Protein AF-A0A497GTL0-F1 (afdb_monomer)

Structure (mmCIF, N/CA/C/O backbone):
data_AF-A0A497GTL0-F1
#
_entry.id   AF-A0A497GTL0-F1
#
loop_
_atom_site.group_PDB
_atom_site.id
_atom_site.type_symbol
_atom_site.label_atom_id
_atom_site.label_alt_id
_atom_site.label_comp_id
_atom_site.label_asym_id
_atom_site.label_entity_id
_atom_sit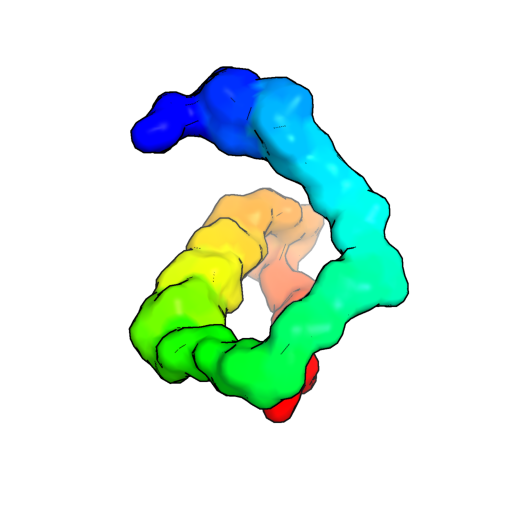e.label_seq_id
_atom_site.pdbx_PDB_ins_code
_atom_site.Cartn_x
_atom_site.Cartn_y
_atom_site.Cartn_z
_atom_site.occupancy
_atom_site.B_iso_or_equiv
_atom_site.auth_seq_id
_atom_site.auth_comp_id
_atom_site.auth_asym_id
_atom_site.auth_atom_id
_atom_site.pdbx_PDB_model_num
ATOM 1 N N . MET A 1 1 ? -16.209 -3.982 -4.965 1.00 86.06 1 MET A N 1
ATOM 2 C CA . MET A 1 1 ? -15.645 -2.712 -5.445 1.00 86.06 1 MET A CA 1
ATOM 3 C C . MET A 1 1 ? -14.649 -3.023 -6.541 1.00 86.06 1 MET A C 1
ATOM 5 O O . MET A 1 1 ? -13.820 -3.907 -6.341 1.00 86.06 1 MET A O 1
ATOM 9 N N . ASP A 1 2 ? -14.760 -2.355 -7.683 1.00 97.38 2 ASP A N 1
ATOM 10 C CA . ASP A 1 2 ? -13.756 -2.439 -8.749 1.00 97.38 2 ASP A CA 1
ATOM 11 C C . ASP A 1 2 ? -12.628 -1.407 -8.547 1.00 97.38 2 ASP A C 1
ATOM 13 O O . ASP A 1 2 ? -12.685 -0.560 -7.652 1.00 97.38 2 ASP A O 1
ATOM 17 N N . VAL A 1 3 ? -11.579 -1.472 -9.373 1.00 96.94 3 VAL A N 1
ATOM 18 C CA . VAL A 1 3 ? -10.414 -0.574 -9.264 1.00 96.94 3 VAL A CA 1
ATOM 19 C C . VAL A 1 3 ? -10.800 0.899 -9.460 1.00 96.94 3 VAL A C 1
ATOM 21 O O . VAL A 1 3 ? -10.314 1.770 -8.737 1.00 96.94 3 VAL A O 1
ATOM 24 N N . PHE A 1 4 ? -11.693 1.206 -10.402 1.00 98.31 4 PHE A N 1
ATOM 25 C CA . PHE A 1 4 ? -12.083 2.587 -10.701 1.00 98.31 4 PHE A CA 1
ATOM 26 C C . PHE A 1 4 ? -12.952 3.192 -9.600 1.00 98.31 4 PHE A C 1
ATOM 28 O O . PHE A 1 4 ? -12.868 4.388 -9.314 1.00 98.31 4 PHE A O 1
ATOM 35 N N . GLU A 1 5 ? -13.813 2.393 -8.987 1.00 98.25 5 GLU A N 1
ATOM 36 C CA . GLU A 1 5 ? -14.583 2.763 -7.810 1.00 98.25 5 GLU A CA 1
ATOM 37 C C . GLU A 1 5 ? -13.657 2.993 -6.609 1.00 98.25 5 GLU A C 1
ATOM 39 O O . GLU A 1 5 ? -13.757 4.042 -5.970 1.00 98.25 5 GLU A O 1
ATOM 44 N N . ALA A 1 6 ? -12.686 2.104 -6.365 1.00 97.19 6 ALA A N 1
ATOM 45 C CA . ALA A 1 6 ? -11.696 2.249 -5.294 1.00 97.19 6 ALA A CA 1
ATOM 46 C C . ALA A 1 6 ? -10.929 3.574 -5.381 1.00 97.19 6 ALA A C 1
ATOM 48 O O . ALA A 1 6 ? -10.844 4.325 -4.407 1.00 97.19 6 ALA A O 1
ATOM 49 N N . ILE A 1 7 ? -10.425 3.900 -6.573 1.00 97.69 7 ILE A N 1
ATOM 50 C CA . ILE A 1 7 ? -9.663 5.128 -6.820 1.00 97.69 7 ILE A CA 1
ATOM 51 C C . ILE A 1 7 ? -10.530 6.375 -6.586 1.00 97.69 7 ILE A C 1
ATOM 53 O O . ILE A 1 7 ? -10.091 7.317 -5.922 1.00 97.69 7 ILE A O 1
ATOM 57 N N . ARG A 1 8 ? -11.768 6.393 -7.100 1.00 98.12 8 ARG A N 1
ATOM 58 C CA . ARG A 1 8 ? -12.668 7.561 -7.011 1.00 98.12 8 ARG A CA 1
ATOM 59 C C . ARG A 1 8 ? -13.222 7.793 -5.606 1.00 98.12 8 ARG A C 1
ATOM 61 O O . ARG A 1 8 ? -13.479 8.937 -5.216 1.00 98.12 8 ARG A O 1
ATOM 68 N N . THR A 1 9 ? -13.445 6.721 -4.854 1.00 98.19 9 THR A N 1
ATOM 69 C CA . THR A 1 9 ? -14.067 6.790 -3.525 1.00 98.19 9 THR A CA 1
ATOM 70 C C . THR A 1 9 ? -13.056 6.998 -2.404 1.00 98.19 9 THR A C 1
ATOM 72 O O . THR A 1 9 ? -13.419 7.579 -1.382 1.00 98.19 9 THR A O 1
ATOM 75 N N . ARG A 1 10 ? -11.778 6.636 -2.595 1.00 97.69 10 ARG A N 1
ATOM 76 C CA . ARG A 1 10 ? -10.717 6.853 -1.600 1.00 97.69 10 ARG A CA 1
ATOM 77 C C . ARG A 1 10 ? -10.635 8.326 -1.164 1.00 97.69 10 ARG A C 1
ATOM 79 O O . ARG A 1 10 ? -10.706 9.257 -1.972 1.00 97.69 10 ARG A O 1
ATOM 86 N N . ARG A 1 11 ? -10.464 8.545 0.143 1.00 98.00 11 ARG A N 1
ATOM 87 C CA . ARG A 1 11 ? -10.316 9.859 0.794 1.00 98.00 11 ARG A CA 1
ATOM 88 C C . ARG A 1 11 ? -9.080 9.877 1.688 1.00 98.00 11 ARG A C 1
ATOM 90 O O . ARG A 1 11 ? -8.609 8.832 2.125 1.00 98.00 11 ARG A O 1
ATOM 97 N N . SER A 1 12 ? -8.547 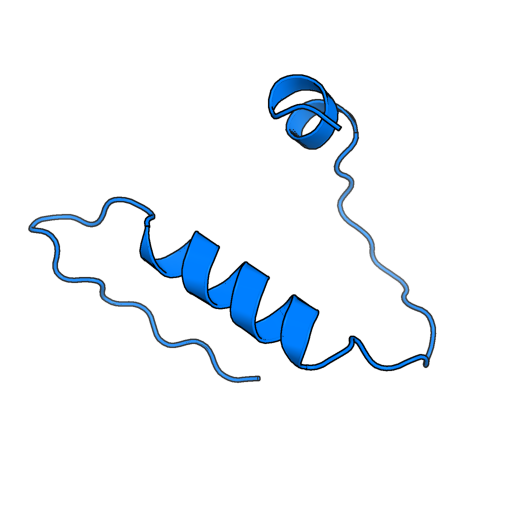11.069 1.950 1.00 97.94 12 SER A N 1
ATOM 98 C CA . SER A 1 12 ? -7.452 11.252 2.909 1.00 97.94 12 SER A CA 1
ATOM 99 C C . SER A 1 12 ? -8.049 11.455 4.301 1.00 97.94 12 SER A C 1
ATOM 101 O O 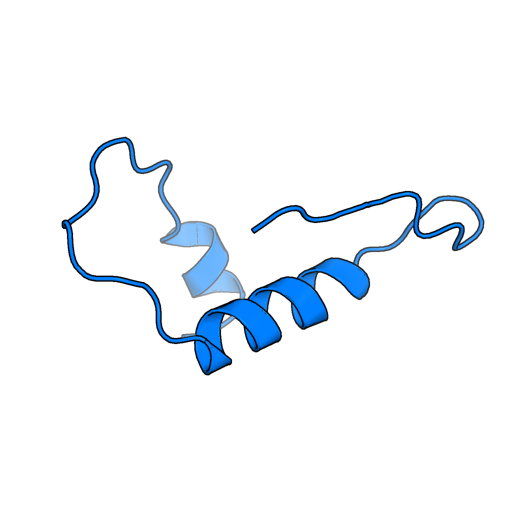. SER A 1 12 ? -8.459 12.564 4.647 1.00 97.94 12 SER A O 1
ATOM 103 N N . ILE A 1 13 ? -8.163 10.362 5.055 1.00 97.50 13 ILE A N 1
ATOM 104 C CA . ILE A 1 13 ? -8.764 10.330 6.394 1.00 97.50 13 ILE A CA 1
ATOM 105 C C . ILE A 1 13 ? -7.772 10.874 7.433 1.00 97.50 13 ILE A C 1
ATOM 107 O O . ILE A 1 13 ? -6.572 10.644 7.326 1.00 97.50 13 ILE A O 1
ATOM 111 N N . ARG A 1 14 ? -8.275 11.632 8.417 1.00 97.81 14 ARG A N 1
ATOM 112 C CA . ARG A 1 14 ? -7.472 12.306 9.463 1.00 97.81 14 ARG A CA 1
ATOM 113 C C . ARG A 1 14 ? -7.874 11.943 10.898 1.00 97.81 14 ARG A C 1
ATOM 115 O O . ARG A 1 14 ? -7.293 12.464 11.840 1.00 97.81 14 ARG A O 1
ATOM 122 N N . SER A 1 15 ? -8.875 11.084 11.068 1.00 97.88 15 SER A N 1
ATOM 123 C CA . SER A 1 15 ? -9.335 10.582 12.364 1.00 97.88 15 SER A CA 1
ATOM 124 C C . SER A 1 15 ? -9.833 9.153 12.182 1.00 97.88 15 SER A C 1
ATOM 126 O O . SER A 1 15 ? -10.520 8.863 11.200 1.00 97.88 15 SER A O 1
ATOM 128 N N . PHE A 1 16 ? -9.449 8.269 13.098 1.00 96.94 16 PHE A N 1
ATOM 129 C CA . PHE A 1 16 ? -9.694 6.833 13.021 1.00 96.94 16 PHE A CA 1
ATOM 130 C C . PHE A 1 16 ? -10.365 6.348 14.300 1.00 96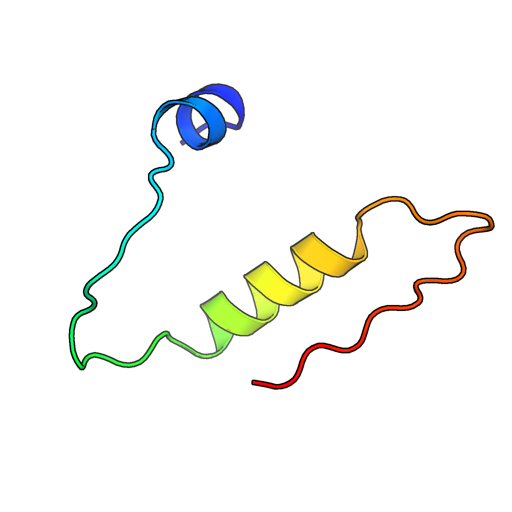.94 16 PHE A C 1
ATOM 132 O O . PHE A 1 16 ? -10.246 6.968 15.358 1.00 96.94 16 PHE A O 1
ATOM 139 N N . ARG A 1 17 ? -11.083 5.232 14.189 1.00 97.75 17 ARG A N 1
ATOM 140 C CA . ARG A 1 17 ? -11.606 4.530 15.359 1.00 97.75 17 ARG A CA 1
ATOM 141 C C . ARG A 1 17 ? -10.460 3.850 16.122 1.00 97.75 17 ARG A C 1
ATOM 143 O O . ARG A 1 17 ? -9.424 3.587 15.515 1.00 97.75 17 ARG A O 1
ATOM 150 N N . PRO A 1 18 ? -10.641 3.550 17.420 1.00 97.44 18 PRO A N 1
ATOM 151 C CA . PRO A 1 18 ? -9.643 2.821 18.204 1.00 97.44 18 PRO A CA 1
ATOM 152 C C . PRO A 1 18 ? -9.561 1.330 17.842 1.00 97.44 18 PRO A C 1
ATOM 154 O O . PRO A 1 18 ? -8.665 0.644 18.325 1.00 97.44 18 PRO A O 1
ATOM 157 N N . ASP A 1 19 ? -10.499 0.822 17.036 1.00 97.50 19 ASP A N 1
ATOM 158 C CA . ASP A 1 19 ? -10.521 -0.579 16.621 1.00 97.50 19 ASP A CA 1
ATOM 159 C C . ASP A 1 19 ? -9.244 -0.929 15.835 1.00 97.50 19 ASP A C 1
ATOM 161 O O . ASP A 1 19 ? -8.912 -0.223 14.874 1.00 97.50 19 ASP A O 1
ATOM 165 N N . PRO A 1 20 ? -8.543 -2.020 16.187 1.00 95.69 20 PRO A N 1
ATOM 166 C CA . PRO A 1 20 ? -7.384 -2.459 15.428 1.00 95.69 20 PRO A CA 1
ATOM 167 C C . PRO A 1 20 ? -7.798 -2.971 14.042 1.00 95.69 20 PRO A C 1
ATOM 169 O O . PRO A 1 20 ? -8.891 -3.508 13.843 1.00 95.69 20 PRO A O 1
ATOM 172 N N . VAL A 1 21 ? -6.887 -2.843 13.078 1.00 96.19 21 VAL A N 1
ATOM 173 C CA . VAL A 1 21 ? -7.014 -3.505 11.773 1.00 96.19 21 VAL A CA 1
ATOM 174 C C . VAL A 1 21 ? -6.673 -4.985 11.950 1.00 96.19 21 VAL A C 1
ATOM 176 O O . VAL A 1 21 ? -5.736 -5.319 12.673 1.00 96.19 21 VAL A O 1
ATOM 179 N N . ARG A 1 22 ? -7.424 -5.884 11.305 1.00 97.94 22 ARG A N 1
ATOM 180 C CA . ARG A 1 22 ? -7.122 -7.321 11.347 1.00 97.94 22 ARG A CA 1
ATOM 181 C C . ARG A 1 22 ? -5.786 -7.596 10.658 1.00 97.94 22 ARG A C 1
ATOM 183 O O . ARG A 1 22 ? -5.504 -7.028 9.604 1.00 97.94 22 ARG A O 1
ATOM 190 N N . GLU A 1 23 ? -5.002 -8.512 11.213 1.00 97.12 23 GLU A N 1
ATOM 191 C CA . GLU A 1 23 ? -3.678 -8.868 10.685 1.00 97.12 23 GLU A CA 1
ATOM 192 C C . GLU A 1 23 ? -3.731 -9.338 9.223 1.00 97.12 23 GLU A C 1
ATOM 194 O O . GLU A 1 23 ? -2.940 -8.896 8.395 1.00 97.12 23 GLU A O 1
ATOM 199 N N . GLU A 1 24 ? -4.731 -10.145 8.867 1.00 98.06 24 GLU A N 1
ATOM 200 C CA . GLU A 1 24 ? -4.964 -10.608 7.492 1.00 98.06 24 GLU A CA 1
ATOM 201 C C . GLU A 1 24 ? -5.169 -9.463 6.484 1.00 98.06 24 GLU A C 1
ATOM 203 O O . GLU A 1 24 ? -4.711 -9.543 5.342 1.00 98.06 24 GLU A O 1
ATOM 208 N N . ASP A 1 25 ? -5.819 -8.375 6.909 1.00 97.81 25 ASP A N 1
ATOM 209 C CA . ASP A 1 25 ? -6.028 -7.203 6.064 1.00 97.81 25 ASP A CA 1
ATOM 210 C C . ASP A 1 25 ? -4.715 -6.421 5.902 1.00 97.81 25 ASP A C 1
ATOM 212 O O . ASP A 1 25 ? -4.412 -5.962 4.800 1.00 97.81 25 ASP A O 1
ATOM 216 N N . LEU A 1 26 ? -3.905 -6.313 6.966 1.00 97.31 26 LEU A N 1
ATOM 217 C CA . LEU A 1 26 ? -2.578 -5.686 6.914 1.00 97.31 26 LEU A CA 1
ATOM 218 C C . LEU A 1 26 ? -1.647 -6.433 5.955 1.00 97.31 26 LEU A C 1
ATOM 220 O O . LEU A 1 26 ? -1.075 -5.812 5.060 1.00 97.31 26 LEU A O 1
ATOM 224 N N . VAL A 1 27 ? -1.549 -7.760 6.083 1.00 97.50 27 VAL A N 1
ATOM 225 C CA . VAL A 1 27 ? -0.719 -8.602 5.205 1.00 97.50 27 VAL A CA 1
ATOM 226 C C . VAL A 1 27 ? -1.125 -8.420 3.745 1.00 97.50 27 VAL A C 1
ATOM 228 O O . VAL A 1 27 ? -0.273 -8.173 2.894 1.00 97.50 27 VAL A O 1
ATOM 231 N N . LYS A 1 28 ? -2.430 -8.447 3.458 1.00 98.06 28 LYS A N 1
ATOM 232 C CA . LYS A 1 28 ? -2.952 -8.266 2.100 1.00 98.06 28 LYS A CA 1
ATOM 233 C C . LYS A 1 28 ? -2.610 -6.896 1.505 1.00 98.06 28 LYS A C 1
ATOM 235 O O . LYS A 1 28 ? -2.334 -6.795 0.310 1.00 98.06 28 LYS A O 1
ATOM 240 N N . ILE A 1 29 ? -2.643 -5.834 2.312 1.00 97.62 29 ILE A N 1
ATOM 241 C CA . ILE A 1 29 ? -2.280 -4.477 1.875 1.00 97.62 29 ILE A CA 1
ATOM 242 C C . ILE A 1 29 ? -0.780 -4.387 1.577 1.00 97.62 29 ILE A C 1
ATOM 244 O O . ILE A 1 29 ? -0.397 -3.820 0.554 1.00 97.62 29 ILE A O 1
ATOM 248 N N . LEU A 1 30 ? 0.060 -4.948 2.448 1.00 97.81 30 LEU A N 1
ATOM 249 C CA . LEU A 1 30 ? 1.513 -4.925 2.282 1.00 97.81 30 LEU A CA 1
ATOM 250 C C . LEU A 1 30 ? 1.967 -5.766 1.088 1.00 97.81 30 LEU A C 1
ATOM 252 O O . LE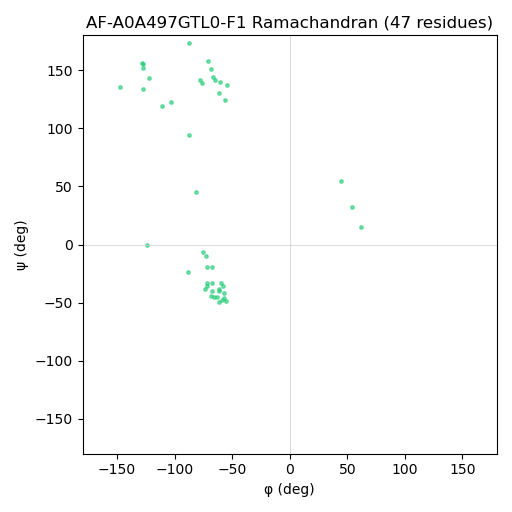U A 1 30 ? 2.815 -5.320 0.321 1.00 97.81 30 LEU A O 1
ATOM 256 N N . GLU A 1 31 ? 1.357 -6.933 0.876 1.00 97.69 31 GLU A N 1
ATOM 257 C CA . GLU A 1 31 ? 1.584 -7.735 -0.324 1.00 97.69 31 GLU A CA 1
ATOM 258 C C . GLU A 1 31 ? 1.222 -6.936 -1.579 1.00 97.69 31 GLU A C 1
ATOM 260 O O . GLU A 1 31 ? 2.026 -6.834 -2.495 1.00 97.69 31 GLU A O 1
ATOM 265 N N . ALA A 1 32 ? 0.058 -6.281 -1.614 1.00 97.75 32 ALA A N 1
ATOM 266 C CA . ALA A 1 32 ? -0.311 -5.439 -2.751 1.00 97.75 32 ALA A CA 1
ATOM 267 C C . ALA A 1 32 ? 0.685 -4.285 -2.992 1.00 97.75 32 ALA A C 1
ATOM 269 O O . ALA A 1 32 ? 0.914 -3.907 -4.141 1.00 97.75 32 ALA A O 1
ATOM 270 N N . ALA A 1 33 ? 1.291 -3.735 -1.934 1.00 97.69 33 ALA A N 1
ATOM 271 C CA . ALA A 1 33 ? 2.275 -2.663 -2.046 1.00 97.69 33 ALA A CA 1
ATOM 272 C C . ALA A 1 33 ? 3.587 -3.120 -2.710 1.00 97.69 33 ALA A C 1
ATOM 274 O O . ALA A 1 33 ? 4.185 -2.342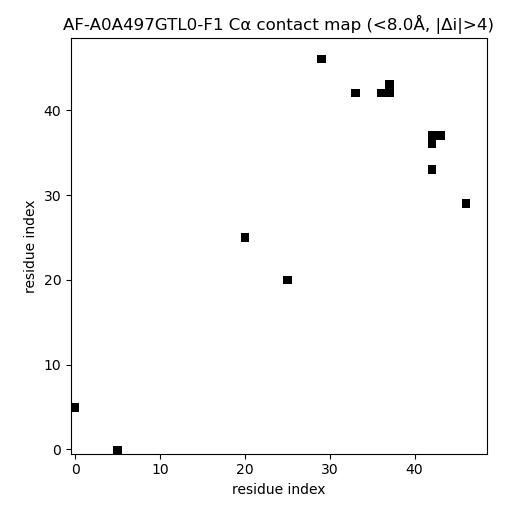 -3.453 1.00 97.69 33 ALA A O 1
ATOM 275 N N . THR A 1 34 ? 4.016 -4.371 -2.508 1.00 97.06 34 THR A N 1
ATOM 276 C CA . THR A 1 34 ? 5.273 -4.894 -3.084 1.00 97.06 34 THR A CA 1
ATOM 277 C C . THR A 1 34 ? 5.187 -5.122 -4.594 1.00 97.06 34 THR A C 1
ATOM 279 O O . THR A 1 34 ? 6.211 -5.136 -5.274 1.00 97.06 34 THR A O 1
ATOM 282 N N . TRP A 1 35 ? 3.973 -5.224 -5.142 1.00 97.38 35 TRP A N 1
ATOM 283 C CA . TRP A 1 35 ? 3.725 -5.297 -6.584 1.00 97.38 35 TRP A CA 1
ATOM 284 C C . TRP A 1 35 ? 3.874 -3.953 -7.310 1.00 97.38 35 TRP A C 1
ATOM 286 O O . TRP A 1 35 ? 3.797 -3.912 -8.542 1.00 97.38 35 TRP A O 1
ATOM 296 N N . ALA A 1 36 ? 4.083 -2.847 -6.589 1.00 97.88 36 ALA A N 1
ATOM 297 C CA . ALA A 1 36 ? 4.405 -1.579 -7.225 1.00 97.88 36 ALA A CA 1
ATOM 298 C C . ALA A 1 36 ? 5.716 -1.705 -8.030 1.00 97.88 36 ALA A C 1
ATOM 300 O O . ALA A 1 36 ? 6.669 -2.339 -7.578 1.00 97.88 36 ALA A O 1
ATOM 301 N N . PRO A 1 37 ? 5.814 -1.106 -9.229 1.00 97.94 37 PRO A N 1
ATOM 302 C CA . PRO A 1 37 ? 7.066 -1.112 -9.970 1.00 97.94 37 PRO A CA 1
ATOM 303 C C . PRO A 1 37 ? 8.129 -0.279 -9.239 1.00 97.94 37 PRO A C 1
ATOM 305 O O . PRO A 1 37 ? 7.839 0.780 -8.684 1.00 97.94 37 PRO A O 1
ATOM 308 N N . SER A 1 38 ? 9.384 -0.723 -9.300 1.00 98.12 38 SER A N 1
ATOM 309 C CA . SER A 1 38 ? 10.550 0.041 -8.843 1.00 98.12 38 SER A CA 1
ATOM 310 C C . SER A 1 38 ? 11.613 0.120 -9.930 1.00 98.12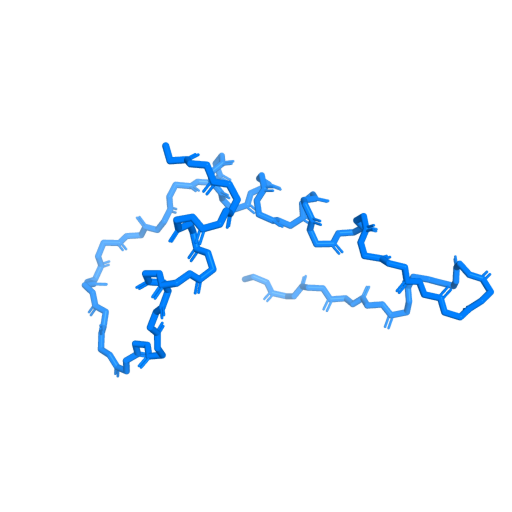 38 SER A C 1
ATOM 312 O O . SER A 1 38 ? 11.732 -0.771 -10.774 1.00 98.12 38 SER A O 1
ATOM 314 N N . ALA A 1 39 ? 12.406 1.194 -9.913 1.00 98.00 39 ALA A N 1
ATOM 315 C CA . ALA A 1 39 ? 13.545 1.335 -10.813 1.00 98.00 39 ALA A CA 1
ATOM 316 C C . ALA A 1 39 ? 14.490 0.137 -10.639 1.00 98.00 39 ALA A C 1
ATOM 318 O O . ALA A 1 39 ? 14.901 -0.173 -9.523 1.00 98.00 39 ALA A O 1
ATOM 319 N N . GLY A 1 40 ? 14.778 -0.568 -11.736 1.00 97.75 40 GLY A N 1
ATOM 320 C CA . GLY A 1 40 ? 15.608 -1.776 -11.712 1.00 97.75 40 GLY A CA 1
ATOM 321 C C . GLY A 1 40 ? 15.042 -2.938 -10.883 1.00 97.75 40 GLY A C 1
ATOM 322 O O . GLY A 1 40 ? 15.797 -3.847 -10.563 1.00 97.75 40 GLY A O 1
ATOM 323 N N . ASN A 1 41 ? 13.752 -2.909 -10.5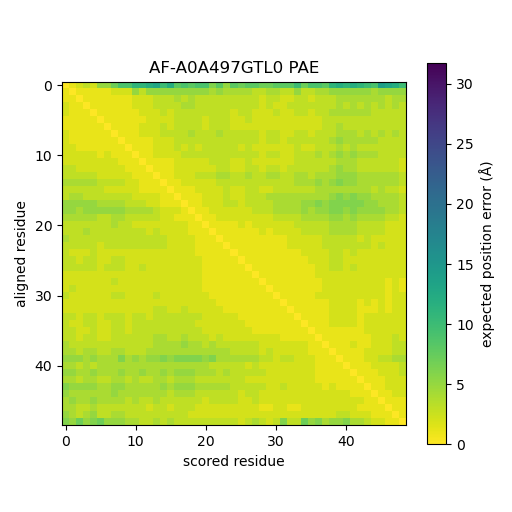16 1.00 96.62 41 ASN A N 1
ATOM 324 C CA . ASN A 1 41 ? 13.125 -3.856 -9.585 1.00 96.62 41 ASN A CA 1
ATOM 325 C C . ASN A 1 41 ? 13.852 -3.964 -8.227 1.00 96.62 41 ASN A C 1
ATOM 327 O O . ASN A 1 41 ? 13.892 -5.030 -7.618 1.00 96.62 41 ASN A O 1
ATOM 331 N N . LEU A 1 42 ? 14.461 -2.871 -7.761 1.00 97.75 42 LEU A N 1
ATOM 332 C CA . LEU A 1 42 ? 15.231 -2.865 -6.514 1.00 97.75 42 LEU A CA 1
ATOM 333 C C . LEU A 1 42 ? 14.371 -3.068 -5.261 1.00 97.75 42 LEU A C 1
ATOM 335 O O . LEU A 1 42 ? 14.917 -3.389 -4.213 1.00 97.75 42 LEU A O 1
ATOM 339 N N . GLN A 1 43 ? 13.059 -2.840 -5.364 1.00 97.44 43 GLN A N 1
ATOM 340 C CA . GLN A 1 43 ? 12.107 -2.878 -4.251 1.00 97.44 43 GLN A CA 1
ATOM 341 C C . GLN A 1 43 ? 12.630 -2.155 -2.992 1.00 97.44 43 GLN A C 1
ATOM 343 O O . GLN A 1 43 ? 12.705 -2.756 -1.922 1.00 97.44 43 GLN A O 1
ATOM 348 N N . PRO A 1 44 ? 13.042 -0.872 -3.104 1.00 97.50 44 PRO A N 1
ATOM 349 C CA . PRO A 1 44 ? 13.785 -0.175 -2.055 1.00 97.50 44 PRO A CA 1
ATOM 350 C C . PRO A 1 44 ? 12.856 0.370 -0.955 1.00 97.50 44 PRO A C 1
ATOM 352 O O . PRO A 1 44 ? 12.953 1.535 -0.572 1.00 97.50 44 PRO A O 1
ATOM 355 N N . TRP A 1 45 ? 11.904 -0.439 -0.499 1.00 96.25 45 TRP A N 1
ATOM 356 C CA . TRP A 1 45 ? 10.913 -0.081 0.509 1.00 96.25 45 TRP A CA 1
ATOM 357 C C . TRP A 1 45 ? 10.986 -1.019 1.706 1.00 96.25 45 TRP A C 1
ATOM 359 O O . TRP A 1 45 ? 11.165 -2.226 1.573 1.00 96.25 45 TRP A O 1
ATOM 369 N N . GLU A 1 46 ? 10.776 -0.435 2.878 1.00 96.56 46 GLU A N 1
ATOM 370 C CA . GLU A 1 46 ? 10.597 -1.132 4.143 1.00 96.56 46 GLU A CA 1
ATOM 371 C C . GLU A 1 46 ? 9.309 -0.609 4.782 1.00 96.56 46 GLU A C 1
ATOM 373 O O . GLU A 1 46 ? 9.061 0.601 4.805 1.00 96.56 46 GLU A O 1
ATOM 378 N N . PHE A 1 47 ? 8.472 -1.524 5.264 1.00 96.31 47 PHE A N 1
ATOM 379 C CA . PHE A 1 47 ? 7.225 -1.196 5.944 1.00 96.31 47 PHE A CA 1
ATOM 380 C C . PHE A 1 47 ? 7.367 -1.563 7.420 1.00 96.31 47 PHE A C 1
ATOM 382 O O . PHE A 1 47 ? 7.574 -2.728 7.748 1.00 96.31 47 PHE A O 1
ATOM 389 N N . ILE A 1 48 ? 7.249 -0.568 8.298 1.00 96.44 48 ILE A N 1
ATOM 390 C CA . ILE A 1 48 ? 7.237 -0.748 9.753 1.00 96.44 48 ILE A CA 1
ATOM 391 C C . ILE A 1 48 ? 5.783 -0.606 10.206 1.00 96.44 48 ILE A C 1
ATOM 393 O O . ILE A 1 48 ? 5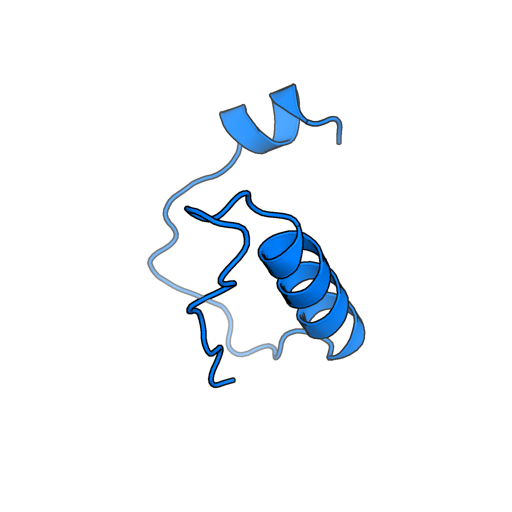.150 0.412 9.908 1.00 96.44 48 ILE A O 1
ATOM 397 N N . VAL A 1 49 ? 5.265 -1.640 10.869 1.00 92.12 49 VAL A N 1
ATOM 398 C CA . VAL A 1 49 ? 3.866 -1.761 11.313 1.00 92.12 49 VAL A CA 1
ATOM 399 C C . VAL A 1 49 ? 3.790 -1.668 12.825 1.00 92.12 49 VAL A C 1
ATOM 401 O O . VAL A 1 49 ? 4.574 -2.384 13.486 1.00 92.12 49 VAL A O 1
#

Foldseek 3Di:
DDPVCCVVVDDDDDDDDPDDDDPVVVVVVVVVVLPDDDDVSPSPDDDDD

pLDDT: mean 97.14, std 1.87, range [86.06, 98.31]

Sequence (49 aa):
MDVFEAIRTRRSIRSFRPDPVREEDLVKILEAATWAPSAGNLQPWEFIV

Secondary structure (DSSP, 8-state):
--HHHHHHH--------SPPPPHHHHHHHHHHHHTS--GGG--------

Radius of gyration: 13.82 Å; Cα contacts (8 Å, |Δi|>4): 7; chains: 1; bounding box: 31×23×30 Å

Nearest PDB structures (foldseek):
  3gr3-assembly1_B  TM=9.387E-01  e=1.487E-02  Bartonella henselae str. Houston-1

Mean predicted aligned error: 2.61 Å

Solvent-accessible surface area (backbone atoms only — not comparable to full-atom values): 3525 Å² total; per-residue (Å²): 133,54,73,70,53,50,65,71,66,63,75,91,80,90,79,81,73,91,73,80,79,56,67,72,59,52,51,53,51,54,55,60,56,68,72,53,88,46,80,92,67,63,64,94,73,84,87,88,130